Protein AF-A0A538RKE6-F1 (afdb_monomer)

pLDDT: mean 85.79, std 15.58, range [35.28, 97.62]

Sequence (148 aa):
MEGQVQAGVERIDATVIQGYLARVSEAEELFLKVIDERVPEIFKKMSALKIDGGETSSRMTALQGSLQDVARLRIEAQQVNAGFAMMFFTGLHSLLTVVAQRRVLLAATRVESVKARLHVMGGAIRQWVEHGRAQRAAIDQLFPAGRS

Mean predicted aligned error: 7.79 Å

Solvent-accessible surface area (backbone atoms only — not comparable to full-atom values): 8372 Å² total; per-residue (Å²): 145,80,86,75,79,82,80,75,71,79,77,78,54,63,67,60,52,52,57,48,52,51,52,53,51,50,47,42,53,52,44,48,51,51,46,69,58,46,51,60,53,39,49,55,30,51,59,55,49,37,86,74,89,66,58,71,67,62,31,50,54,28,49,52,53,36,43,53,54,34,52,47,53,24,52,49,24,53,76,60,64,37,61,71,56,25,53,50,30,48,54,51,38,52,52,52,49,51,32,62,75,68,68,53,83,52,55,55,69,56,49,50,54,49,47,52,51,52,54,53,49,54,53,51,51,54,53,49,47,53,50,50,49,55,51,48,56,56,55,58,67,73,47,78,77,79,89,124

Structure (mmCIF, N/CA/C/O backbone):
data_AF-A0A538RKE6-F1
#
_entry.id   AF-A0A538RKE6-F1
#
loop_
_atom_site.group_PDB
_atom_site.id
_atom_site.type_symbol
_atom_site.label_atom_id
_atom_site.label_alt_id
_atom_site.label_comp_id
_atom_site.label_asym_id
_atom_site.label_entity_id
_atom_site.label_seq_id
_atom_site.pdbx_PDB_ins_code
_atom_site.Cartn_x
_atom_site.Cartn_y
_atom_site.Cartn_z
_atom_site.occupancy
_atom_site.B_iso_or_equiv
_atom_site.auth_seq_id
_atom_site.auth_comp_id
_atom_site.auth_asym_id
_atom_site.auth_atom_id
_atom_site.pdbx_PDB_model_num
ATOM 1 N N . MET A 1 1 ? -12.825 -13.766 51.532 1.00 41.72 1 MET A N 1
ATOM 2 C CA . MET A 1 1 ? -11.890 -13.484 50.417 1.00 41.72 1 MET A CA 1
ATOM 3 C C . MET A 1 1 ? -12.703 -12.958 49.228 1.00 41.72 1 MET A C 1
ATOM 5 O O . MET A 1 1 ? -12.790 -13.616 48.209 1.00 41.72 1 MET A O 1
ATOM 9 N N . GLU A 1 2 ? -13.356 -11.798 49.363 1.00 44.09 2 GLU A N 1
ATOM 10 C CA . GLU A 1 2 ? -14.249 -11.256 48.307 1.00 44.09 2 GLU A CA 1
ATOM 11 C C . GLU A 1 2 ? -14.042 -9.750 48.044 1.00 44.09 2 GLU A C 1
ATOM 13 O O . GLU A 1 2 ? -14.663 -9.181 47.159 1.00 44.09 2 GLU A O 1
ATOM 18 N N . GLY A 1 3 ? -13.115 -9.094 48.751 1.00 45.56 3 GLY A N 1
ATOM 19 C CA . GLY A 1 3 ? -12.907 -7.640 48.669 1.00 45.56 3 GLY A CA 1
ATOM 20 C C . GLY A 1 3 ? -11.809 -7.163 47.711 1.00 45.56 3 GLY A C 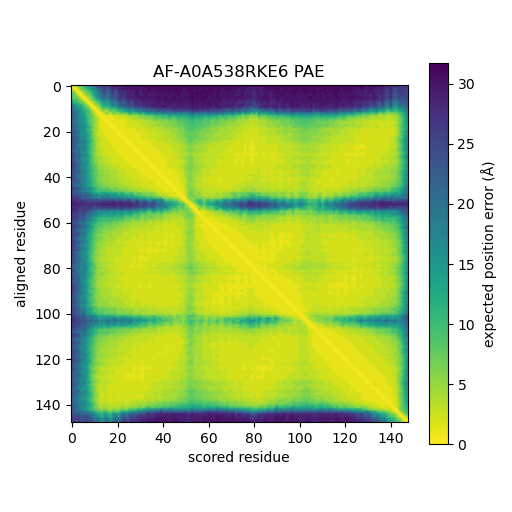1
ATOM 21 O O . GLY A 1 3 ? -11.446 -5.995 47.770 1.00 45.56 3 GLY A O 1
ATOM 22 N N . GLN A 1 4 ? -11.231 -8.033 46.872 1.00 38.66 4 GLN A N 1
ATOM 23 C CA . GLN A 1 4 ? -10.058 -7.685 46.044 1.00 38.66 4 GLN A CA 1
ATOM 24 C C . GLN A 1 4 ? -10.240 -7.843 44.529 1.00 38.66 4 GLN A C 1
ATOM 26 O O . GLN A 1 4 ? -9.329 -7.509 43.780 1.00 38.66 4 GLN A O 1
ATOM 31 N N . VAL A 1 5 ? -11.414 -8.257 44.044 1.00 47.44 5 VAL A N 1
ATOM 32 C CA . VAL A 1 5 ? -11.693 -8.273 42.589 1.00 47.44 5 VAL A CA 1
ATOM 33 C C . VAL A 1 5 ? -12.230 -6.915 42.098 1.00 47.44 5 VAL A C 1
ATOM 35 O O . VAL A 1 5 ? -12.284 -6.648 40.904 1.00 47.44 5 VAL A O 1
ATOM 38 N N . GLN A 1 6 ? -12.578 -6.007 43.014 1.00 43.47 6 GLN A N 1
ATOM 39 C CA . GLN A 1 6 ? -13.337 -4.792 42.698 1.00 43.47 6 GLN A CA 1
ATOM 40 C C . GLN A 1 6 ? -12.485 -3.529 42.476 1.00 43.47 6 GLN A C 1
ATOM 42 O O . GLN A 1 6 ? -13.036 -2.476 42.178 1.00 43.47 6 GLN A O 1
ATOM 47 N N . ALA A 1 7 ? -11.155 -3.627 42.590 1.00 42.50 7 ALA A N 1
ATOM 48 C CA . ALA A 1 7 ? -10.241 -2.477 42.552 1.00 42.50 7 ALA A CA 1
ATOM 49 C C . ALA A 1 7 ? -9.361 -2.381 41.287 1.00 42.50 7 ALA A C 1
ATOM 51 O O . ALA A 1 7 ? -8.455 -1.557 41.249 1.00 42.50 7 ALA A O 1
ATOM 52 N N . GLY A 1 8 ? -9.585 -3.217 40.265 1.00 41.19 8 GLY A N 1
ATOM 53 C CA . GLY A 1 8 ? -8.663 -3.329 39.121 1.00 41.19 8 GLY A CA 1
ATOM 54 C C . GLY A 1 8 ? -9.259 -3.119 37.731 1.00 41.19 8 GLY A C 1
ATOM 55 O O . GLY A 1 8 ? -8.519 -3.170 36.755 1.00 41.19 8 GLY A O 1
ATOM 56 N N . VAL A 1 9 ? -10.568 -2.899 37.610 1.00 50.28 9 VAL A N 1
ATOM 57 C CA . VAL A 1 9 ? -11.203 -2.637 36.313 1.00 50.28 9 VAL A CA 1
ATOM 58 C C . VAL A 1 9 ? -11.696 -1.202 36.332 1.00 50.28 9 VAL A C 1
ATOM 60 O O . VAL A 1 9 ? -12.848 -0.935 36.675 1.00 50.28 9 VAL A O 1
ATOM 63 N N . GLU A 1 10 ? -10.811 -0.261 35.990 1.00 54.41 10 GLU A N 1
ATOM 64 C CA . GLU A 1 10 ? -11.273 1.003 35.420 1.00 54.41 10 GLU A CA 1
ATOM 65 C C . GLU A 1 10 ? -12.258 0.625 34.312 1.00 54.41 10 GLU A C 1
ATOM 67 O O . GLU A 1 10 ? -11.895 -0.055 33.350 1.00 54.41 10 GLU A O 1
ATOM 72 N N . ARG A 1 11 ? -13.541 0.952 34.505 1.00 60.09 11 ARG A N 1
ATOM 73 C CA . ARG A 1 11 ? -14.563 0.783 33.473 1.00 60.09 11 ARG A CA 1
ATOM 74 C C . ARG A 1 11 ? -14.052 1.532 32.254 1.00 60.09 11 ARG A C 1
ATOM 76 O O . ARG A 1 11 ? -14.061 2.759 32.260 1.00 60.09 11 ARG A O 1
ATOM 83 N N . ILE A 1 12 ? -13.569 0.802 31.253 1.00 66.50 12 ILE A N 1
ATOM 84 C CA . ILE A 1 12 ? -13.124 1.412 30.009 1.00 66.50 12 ILE A CA 1
ATOM 85 C C . ILE A 1 12 ? -14.351 2.112 29.427 1.00 66.50 12 ILE A C 1
ATOM 87 O O . ILE A 1 12 ? -15.349 1.464 29.108 1.00 66.50 12 ILE A O 1
ATOM 91 N N . ASP A 1 13 ? -14.294 3.440 29.379 1.00 82.06 13 ASP A N 1
ATOM 92 C CA . ASP A 1 13 ? -15.365 4.266 28.842 1.00 82.06 13 ASP A CA 1
ATOM 93 C C . ASP A 1 13 ? -15.560 3.911 27.363 1.00 82.06 13 ASP A C 1
ATOM 95 O O . ASP A 1 13 ? -14.629 4.007 26.555 1.00 82.06 13 ASP A O 1
ATOM 99 N N . ALA A 1 14 ? -16.775 3.487 27.012 1.00 83.44 14 ALA A N 1
ATOM 100 C CA . ALA A 1 14 ? -17.146 3.142 25.644 1.00 83.44 14 ALA A CA 1
ATOM 101 C C . ALA A 1 14 ? -16.850 4.295 24.671 1.00 83.44 14 ALA A C 1
ATOM 103 O O . ALA A 1 14 ? -16.426 4.048 23.545 1.00 83.44 14 ALA A O 1
ATOM 104 N N . THR A 1 15 ? -16.960 5.544 25.131 1.00 85.50 15 THR A N 1
ATOM 105 C CA . THR A 1 15 ? -16.650 6.752 24.355 1.00 85.50 15 THR A CA 1
ATOM 106 C C . THR A 1 15 ? -15.177 6.805 23.946 1.00 85.50 15 THR A C 1
ATOM 108 O O . THR A 1 15 ? -14.847 7.193 22.824 1.00 85.50 15 THR A O 1
ATOM 111 N N . VAL A 1 16 ? -14.267 6.377 24.830 1.00 88.19 16 VAL A N 1
ATOM 112 C CA . VAL A 1 16 ? -12.822 6.338 24.549 1.00 88.19 16 VAL A CA 1
ATOM 113 C C . VAL A 1 16 ? -12.511 5.268 23.507 1.00 88.19 16 VAL A C 1
ATOM 115 O O . VAL A 1 16 ? -11.722 5.514 22.590 1.00 88.19 16 VAL A O 1
ATOM 118 N N . ILE A 1 17 ? -13.151 4.099 23.612 1.00 87.62 17 ILE A N 1
ATOM 119 C CA . ILE A 1 17 ? -12.981 3.016 22.637 1.00 87.62 17 ILE A CA 1
ATOM 120 C C . ILE A 1 17 ? -13.526 3.448 21.275 1.00 87.62 17 ILE A C 1
ATOM 122 O O . ILE A 1 17 ? -12.794 3.385 20.291 1.00 87.62 17 ILE A O 1
ATOM 126 N N . GLN A 1 18 ? -14.756 3.958 21.216 1.00 88.56 18 GLN A N 1
ATOM 127 C CA . GLN A 1 18 ? -15.376 4.454 19.983 1.00 88.56 18 GLN A CA 1
ATOM 128 C C . GLN A 1 18 ? -14.526 5.551 19.326 1.00 88.56 18 GLN A C 1
ATOM 130 O O . GLN A 1 18 ? -14.243 5.495 18.130 1.00 88.56 18 GLN A O 1
ATOM 135 N N . GLY A 1 19 ? -14.017 6.505 20.113 1.00 90.81 19 GLY A N 1
ATOM 136 C CA . GLY A 1 19 ? -13.115 7.548 19.618 1.00 90.81 19 GLY A CA 1
ATOM 137 C C . GLY A 1 19 ? -11.770 7.013 19.109 1.00 90.81 19 GLY A C 1
ATOM 138 O O . GLY A 1 19 ? -11.169 7.582 18.197 1.00 90.81 19 GLY A O 1
ATOM 139 N N . TYR A 1 20 ? -11.262 5.913 19.664 1.00 91.31 20 TYR A N 1
ATOM 140 C CA . TYR A 1 20 ? -10.091 5.228 19.116 1.00 91.31 20 TYR A CA 1
ATOM 141 C C . TYR A 1 20 ? -10.413 4.505 17.801 1.00 91.31 20 TYR A C 1
ATOM 143 O O . TYR A 1 20 ? -9.697 4.701 16.819 1.00 91.31 20 TYR A O 1
ATOM 151 N N . LEU A 1 21 ? -11.501 3.732 17.754 1.00 91.75 21 LEU A N 1
ATOM 152 C CA . LEU A 1 21 ? -11.920 2.984 16.564 1.00 91.75 21 LEU A CA 1
ATOM 153 C C . LEU A 1 21 ? -12.198 3.919 15.377 1.00 91.75 21 LEU A C 1
ATOM 155 O O . LEU A 1 21 ? -11.765 3.625 14.261 1.00 91.75 21 LEU A O 1
ATOM 159 N N . ALA A 1 22 ? -12.825 5.073 15.625 1.00 92.44 22 ALA A N 1
ATOM 160 C CA . ALA A 1 22 ? -13.062 6.100 14.613 1.00 92.44 22 ALA A CA 1
ATOM 161 C C . ALA A 1 22 ? -11.752 6.636 14.011 1.00 92.44 22 ALA A C 1
ATOM 163 O O . ALA A 1 22 ? -11.605 6.659 12.790 1.00 92.44 22 ALA A O 1
ATOM 164 N N . ARG A 1 23 ? -10.766 6.988 14.851 1.00 94.00 23 ARG A N 1
ATOM 165 C CA . ARG A 1 23 ? -9.453 7.485 14.393 1.00 94.00 23 ARG A CA 1
ATOM 1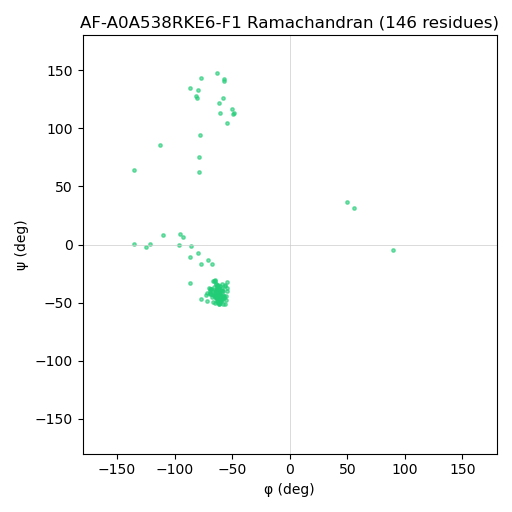66 C C . ARG A 1 23 ? -8.678 6.447 13.588 1.00 94.00 23 ARG A C 1
ATOM 168 O O . ARG A 1 23 ? -8.039 6.792 12.600 1.00 94.00 23 ARG A O 1
ATOM 175 N N . VAL A 1 24 ? -8.731 5.178 13.998 1.00 93.31 24 VAL A N 1
ATOM 176 C CA . VAL A 1 24 ? -8.117 4.083 13.232 1.00 93.31 24 VAL A CA 1
ATOM 177 C C . VAL A 1 24 ? -8.790 3.954 11.868 1.00 93.31 24 VAL A C 1
ATOM 179 O O . VAL A 1 24 ? -8.099 3.885 10.855 1.00 93.31 24 VAL A O 1
ATOM 182 N N . SER A 1 25 ? -10.126 3.983 11.822 1.00 93.25 25 SER A N 1
ATOM 183 C CA . SER A 1 25 ? -10.862 3.901 10.558 1.00 93.25 25 SER A CA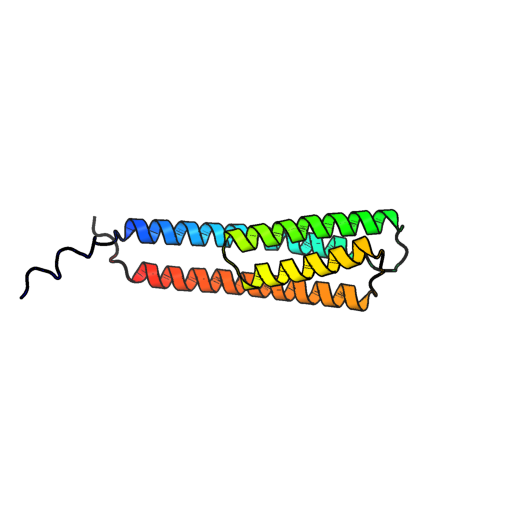 1
ATOM 184 C C . SER A 1 25 ? -10.542 5.067 9.624 1.00 93.25 25 SER A C 1
ATOM 186 O O . SER A 1 25 ? -10.319 4.852 8.437 1.00 93.25 25 SER A O 1
ATOM 188 N N . GLU A 1 26 ? -10.466 6.287 10.155 1.00 95.44 26 GLU A N 1
ATOM 189 C CA . GLU A 1 26 ? -10.088 7.472 9.384 1.00 95.44 26 GLU A CA 1
ATOM 190 C C . GLU A 1 26 ? -8.673 7.341 8.805 1.00 95.44 26 GLU A 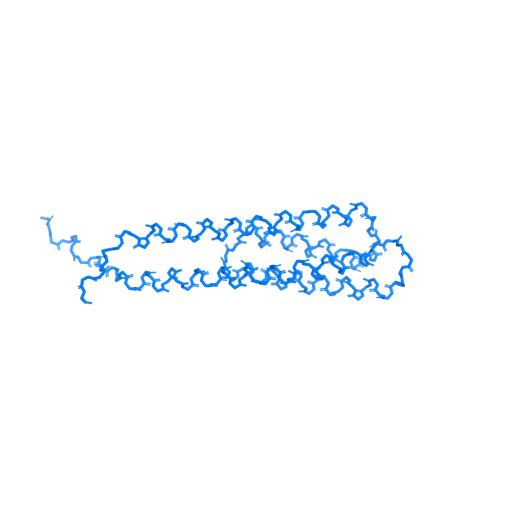C 1
ATOM 192 O O . GLU A 1 26 ? -8.464 7.592 7.618 1.00 95.44 26 GLU A O 1
ATOM 197 N N . ALA A 1 27 ? -7.703 6.899 9.611 1.00 95.50 27 ALA A N 1
ATOM 198 C CA . ALA A 1 27 ? -6.328 6.713 9.157 1.00 95.50 27 ALA A CA 1
ATOM 199 C C . ALA A 1 27 ? -6.231 5.672 8.026 1.00 95.50 27 ALA A C 1
ATOM 201 O O . ALA A 1 27 ? -5.551 5.902 7.025 1.00 95.50 27 ALA A O 1
ATOM 202 N N . GLU A 1 28 ? -6.947 4.551 8.145 1.00 95.88 28 GLU A N 1
ATOM 203 C CA . GLU A 1 28 ? -7.012 3.517 7.106 1.00 95.88 28 GLU A CA 1
ATOM 204 C C . GLU A 1 28 ? -7.661 4.021 5.807 1.00 95.88 28 GLU A C 1
ATOM 206 O O . GLU A 1 28 ? -7.180 3.720 4.712 1.00 95.88 28 GLU A O 1
ATOM 211 N N . GLU A 1 29 ? -8.718 4.830 5.904 1.00 95.31 29 GLU A N 1
ATOM 212 C CA . GLU A 1 29 ? -9.376 5.443 4.744 1.00 95.31 29 GLU A CA 1
ATOM 213 C C . GLU A 1 29 ? -8.500 6.494 4.058 1.00 95.31 29 GLU A C 1
ATOM 215 O O . GLU A 1 29 ? -8.473 6.579 2.827 1.00 95.31 29 GLU A O 1
ATOM 220 N N . LEU A 1 30 ? -7.753 7.287 4.829 1.00 96.19 30 LEU A N 1
ATOM 221 C CA . LEU A 1 30 ? -6.763 8.215 4.284 1.00 96.19 30 LEU A CA 1
ATOM 222 C C . LEU A 1 30 ? -5.647 7.461 3.560 1.00 96.19 30 LEU A C 1
ATOM 224 O O . LEU A 1 30 ? -5.308 7.818 2.431 1.00 96.19 30 LEU A O 1
ATOM 228 N N . PHE A 1 31 ? -5.134 6.378 4.148 1.00 96.38 31 PHE A N 1
ATOM 229 C CA . PHE A 1 31 ? -4.163 5.519 3.476 1.00 96.38 31 PHE A CA 1
ATOM 230 C C . PHE A 1 31 ? -4.715 4.955 2.161 1.00 96.38 31 PHE A C 1
ATOM 232 O O . PHE A 1 31 ? -4.005 4.936 1.152 1.00 96.38 31 PHE A O 1
ATOM 239 N N . LEU A 1 32 ? -5.992 4.563 2.133 1.00 96.06 32 LEU A N 1
ATOM 240 C CA . LEU A 1 32 ? -6.634 4.072 0.918 1.00 96.06 32 LEU A CA 1
ATOM 241 C C . LEU A 1 32 ? -6.662 5.117 -0.200 1.00 96.06 32 LEU A C 1
ATOM 243 O O . LEU A 1 32 ? -6.319 4.804 -1.340 1.00 96.06 32 LEU A O 1
ATOM 247 N N . LYS A 1 33 ? -6.983 6.372 0.133 1.00 96.12 33 LYS A N 1
ATOM 248 C CA . LYS A 1 33 ? -6.928 7.490 -0.822 1.00 96.12 33 LYS A CA 1
ATOM 249 C C . LYS A 1 33 ? -5.519 7.669 -1.383 1.00 96.12 33 LYS A C 1
ATOM 251 O O . LYS A 1 33 ? -5.354 7.794 -2.594 1.00 96.12 33 LYS A O 1
ATOM 256 N N . VAL A 1 34 ? -4.491 7.594 -0.533 1.00 96.06 34 VAL A N 1
ATOM 257 C CA . VAL A 1 34 ? -3.097 7.673 -0.995 1.00 96.06 34 VAL A CA 1
ATOM 258 C C . VAL A 1 34 ? -2.763 6.522 -1.949 1.00 96.06 34 VAL A C 1
ATOM 260 O O . VAL A 1 34 ? -2.072 6.739 -2.945 1.00 96.06 34 VAL A O 1
ATOM 263 N N . ILE A 1 35 ? -3.254 5.308 -1.692 1.00 95.50 35 ILE A N 1
ATOM 264 C CA . ILE A 1 35 ? -3.072 4.161 -2.592 1.00 95.50 35 ILE A CA 1
ATOM 265 C C . ILE A 1 35 ? -3.732 4.410 -3.948 1.00 95.50 35 ILE A C 1
ATOM 267 O O . ILE A 1 35 ? -3.078 4.223 -4.979 1.00 95.50 35 ILE A O 1
ATOM 271 N N . ASP A 1 36 ? -4.983 4.864 -3.954 1.00 94.06 36 ASP A N 1
ATOM 272 C CA . ASP A 1 36 ? -5.738 5.123 -5.181 1.00 94.06 36 ASP A CA 1
ATOM 273 C C . ASP A 1 36 ? -5.124 6.260 -6.014 1.00 94.06 36 ASP A C 1
ATOM 275 O O . ASP A 1 36 ? -5.140 6.200 -7.243 1.00 94.06 36 ASP A O 1
ATOM 279 N N . GLU A 1 37 ? -4.492 7.246 -5.373 1.00 94.38 37 GLU A N 1
ATOM 280 C CA . GLU A 1 37 ? -3.752 8.315 -6.050 1.00 94.38 37 GLU A CA 1
ATOM 281 C C . GLU A 1 37 ? -2.377 7.862 -6.566 1.00 94.38 37 GLU A C 1
ATOM 283 O O . GLU A 1 37 ? -1.989 8.158 -7.698 1.00 94.38 37 GLU A O 1
ATOM 288 N N . ARG A 1 38 ? -1.592 7.167 -5.735 1.00 93.44 38 ARG A N 1
ATOM 289 C CA . ARG A 1 38 ? -0.165 6.923 -6.007 1.00 93.44 38 ARG A CA 1
ATOM 290 C C . ARG A 1 38 ? 0.084 5.697 -6.860 1.00 93.44 38 ARG A C 1
ATOM 292 O O . ARG A 1 38 ? 1.029 5.703 -7.649 1.00 93.44 38 ARG A O 1
ATOM 299 N N . VAL A 1 39 ? -0.731 4.649 -6.741 1.00 93.31 39 VAL A N 1
ATOM 300 C CA . VAL A 1 39 ? -0.544 3.429 -7.539 1.00 93.31 39 VAL A CA 1
ATOM 301 C C . VAL A 1 39 ? -0.614 3.724 -9.045 1.00 93.31 39 VAL A C 1
ATOM 303 O O . VAL A 1 39 ? 0.324 3.334 -9.747 1.00 93.31 39 VAL A O 1
ATOM 306 N N . PRO A 1 40 ? -1.616 4.456 -9.573 1.00 92.69 40 PRO A N 1
ATOM 307 C CA . PRO A 1 40 ? -1.651 4.828 -10.991 1.00 92.69 40 PRO A CA 1
ATOM 308 C C . PRO A 1 40 ? -0.433 5.650 -11.434 1.00 92.69 40 PRO A C 1
ATOM 310 O O . PRO A 1 40 ? 0.093 5.451 -12.531 1.00 92.69 40 PRO A O 1
ATOM 313 N N . GLU A 1 41 ? 0.060 6.540 -10.575 1.00 92.94 41 GLU A N 1
ATOM 314 C CA . GLU A 1 41 ? 1.236 7.362 -10.865 1.00 92.94 41 GLU A CA 1
ATOM 315 C C . GLU A 1 41 ? 2.528 6.541 -10.921 1.00 92.94 41 GLU A C 1
ATOM 317 O O . GLU A 1 41 ? 3.349 6.741 -11.822 1.00 92.94 41 GLU A O 1
ATOM 322 N N . ILE A 1 42 ? 2.694 5.566 -10.025 1.00 92.94 42 ILE A N 1
ATOM 323 C CA . ILE A 1 42 ? 3.801 4.604 -10.087 1.00 92.94 42 ILE A CA 1
ATOM 324 C C . ILE A 1 42 ? 3.696 3.779 -11.374 1.00 92.94 42 ILE A C 1
ATOM 326 O O . ILE A 1 42 ? 4.692 3.581 -12.065 1.00 92.94 42 ILE A O 1
ATOM 330 N N . PHE A 1 43 ? 2.493 3.352 -11.760 1.00 91.31 43 PHE A N 1
ATOM 331 C CA . PHE A 1 43 ? 2.251 2.623 -13.009 1.00 91.31 43 PHE A CA 1
ATOM 332 C C . PHE A 1 43 ? 2.717 3.386 -14.253 1.00 91.31 43 PHE A C 1
ATOM 334 O O . PHE A 1 43 ? 3.364 2.800 -15.134 1.00 91.31 43 PHE A O 1
ATOM 341 N N . LYS A 1 44 ? 2.402 4.684 -14.329 1.00 90.38 44 LYS A N 1
ATOM 342 C CA . LYS A 1 44 ? 2.840 5.565 -15.420 1.00 90.38 44 LYS A CA 1
ATOM 343 C C . LYS A 1 44 ? 4.365 5.653 -15.462 1.00 90.38 44 LYS A C 1
ATOM 345 O O . LYS A 1 44 ? 4.962 5.366 -16.499 1.00 90.38 44 LYS A O 1
ATOM 350 N N . LYS A 1 45 ? 5.002 5.944 -14.321 1.00 90.50 45 LYS A N 1
ATOM 351 C CA . LYS A 1 45 ? 6.468 6.052 -14.217 1.00 90.50 45 LYS A CA 1
ATOM 352 C C . LYS A 1 45 ? 7.173 4.738 -14.553 1.00 90.50 45 LYS A C 1
ATOM 354 O O . LYS A 1 45 ? 8.132 4.735 -15.316 1.00 90.50 45 LYS A O 1
ATOM 359 N N . MET A 1 46 ? 6.659 3.607 -14.072 1.00 87.06 46 MET A N 1
ATOM 360 C CA . MET A 1 46 ? 7.200 2.285 -14.387 1.00 87.06 46 MET A CA 1
ATOM 361 C C . MET A 1 46 ? 7.075 1.937 -15.870 1.00 87.06 46 MET A C 1
ATOM 363 O O . MET A 1 46 ? 7.960 1.288 -16.421 1.00 87.06 46 MET A O 1
ATOM 367 N N . SER A 1 47 ? 6.013 2.383 -16.542 1.00 85.38 47 SER A N 1
ATOM 368 C CA . SER A 1 47 ? 5.854 2.157 -17.983 1.00 85.38 47 SER A CA 1
ATOM 369 C C . SER A 1 47 ? 6.915 2.903 -18.800 1.00 85.38 47 SER A C 1
ATOM 371 O O . SER A 1 47 ? 7.375 2.369 -19.806 1.00 85.38 47 SER A O 1
ATOM 373 N N . ALA A 1 48 ? 7.384 4.059 -18.319 1.00 81.81 48 ALA A N 1
ATOM 374 C CA . ALA A 1 48 ? 8.502 4.794 -18.913 1.00 81.81 48 ALA A CA 1
ATOM 375 C C . ALA A 1 48 ? 9.870 4.109 -18.714 1.00 81.81 48 ALA A C 1
ATOM 377 O O . ALA A 1 48 ? 10.831 4.466 -19.387 1.00 81.81 48 ALA A O 1
ATOM 378 N N . LEU A 1 49 ? 9.980 3.101 -17.835 1.00 78.31 49 LEU A N 1
ATOM 379 C CA . LEU A 1 49 ? 11.221 2.338 -17.624 1.00 78.31 49 LEU A CA 1
ATOM 380 C C . LEU A 1 49 ? 11.464 1.257 -18.687 1.00 78.31 49 LEU A C 1
ATOM 382 O O . LEU A 1 49 ? 12.525 0.629 -18.685 1.00 78.31 49 LEU A O 1
ATOM 386 N N . LYS A 1 50 ? 10.497 1.006 -19.577 1.00 73.69 50 LYS A N 1
ATOM 387 C CA . LYS A 1 50 ? 10.634 0.004 -20.638 1.00 73.69 50 LYS A CA 1
ATOM 388 C C . LYS A 1 50 ? 11.758 0.379 -21.608 1.00 73.69 50 LYS A C 1
ATOM 390 O O . LYS A 1 50 ? 12.025 1.547 -21.882 1.00 73.69 50 LYS A O 1
ATOM 395 N N . ILE A 1 51 ? 12.417 -0.645 -22.145 1.00 65.00 51 ILE A N 1
ATOM 396 C CA . ILE A 1 51 ? 13.454 -0.522 -23.177 1.00 65.00 51 ILE A CA 1
ATOM 397 C C . ILE A 1 51 ? 12.773 -0.317 -24.539 1.00 65.00 51 ILE A C 1
ATOM 399 O O . ILE A 1 51 ? 12.872 -1.174 -25.405 1.00 65.00 51 ILE A O 1
ATOM 403 N N . ASP A 1 52 ? 12.024 0.771 -24.709 1.00 61.06 52 ASP A N 1
ATOM 404 C CA . ASP A 1 52 ? 11.369 1.079 -25.988 1.00 61.06 52 ASP A CA 1
ATOM 405 C C . ASP A 1 52 ? 11.542 2.559 -26.363 1.00 61.06 52 ASP A C 1
ATOM 407 O O . ASP A 1 52 ? 10.610 3.355 -26.365 1.00 61.06 52 ASP A O 1
ATOM 411 N N . GLY A 1 53 ? 12.800 2.954 -26.593 1.00 54.47 53 GLY A N 1
ATOM 412 C CA . GLY A 1 53 ? 13.136 4.212 -27.276 1.00 54.47 53 GLY A CA 1
ATOM 413 C C . GLY A 1 53 ? 13.311 5.479 -26.425 1.00 54.47 53 GLY A C 1
ATOM 414 O O . GLY A 1 53 ? 13.717 6.499 -26.969 1.00 54.47 53 GLY A O 1
ATOM 415 N N . GLY A 1 54 ? 13.067 5.451 -25.110 1.00 62.88 54 GLY A N 1
ATOM 416 C CA . GLY A 1 54 ? 13.248 6.629 -24.242 1.00 62.88 54 GLY A CA 1
ATOM 417 C C . GLY A 1 54 ? 14.712 6.947 -23.885 1.00 62.88 54 GLY A C 1
ATOM 418 O O . GLY A 1 54 ? 15.510 6.042 -23.615 1.00 62.88 54 GLY A O 1
ATOM 419 N N . GLU A 1 55 ? 15.059 8.238 -23.803 1.00 73.00 55 GLU A N 1
ATOM 420 C CA . GLU A 1 55 ? 16.383 8.698 -23.362 1.00 73.00 55 GLU A CA 1
ATOM 421 C C . GLU A 1 55 ? 16.737 8.173 -21.957 1.00 73.00 55 GLU A C 1
ATOM 423 O O . GLU A 1 55 ? 15.913 8.138 -21.039 1.00 73.00 55 GLU A O 1
ATOM 428 N N . THR A 1 56 ? 18.000 7.790 -21.752 1.00 76.62 56 THR A N 1
ATOM 429 C CA . THR A 1 56 ? 18.496 7.266 -20.464 1.00 76.62 56 THR A CA 1
ATOM 430 C C . THR A 1 56 ? 18.264 8.229 -19.296 1.00 76.62 56 THR A C 1
ATOM 432 O O . THR A 1 56 ? 17.943 7.770 -18.203 1.00 76.62 56 THR A O 1
ATOM 435 N N . SER A 1 57 ? 18.355 9.543 -19.528 1.00 78.38 57 SER A N 1
ATOM 436 C CA . SER A 1 57 ? 18.080 10.567 -18.509 1.00 78.38 57 SER A CA 1
ATOM 437 C C . SER A 1 57 ? 16.621 10.522 -18.031 1.00 78.38 57 SER A C 1
ATOM 439 O O . SER A 1 57 ? 16.360 10.379 -16.838 1.00 78.38 57 SER A O 1
ATOM 441 N N . SER A 1 58 ? 15.668 10.499 -18.971 1.00 81.62 58 SER A N 1
ATOM 442 C CA . SER A 1 58 ? 14.229 10.431 -18.679 1.00 81.62 58 SER A CA 1
ATOM 443 C C . SER A 1 58 ? 13.853 9.180 -17.871 1.00 81.62 58 SER A C 1
ATOM 445 O O . SER A 1 58 ? 13.106 9.252 -16.892 1.00 81.62 58 SER A O 1
ATOM 447 N N . ARG A 1 59 ? 14.457 8.030 -18.201 1.00 82.31 59 ARG A N 1
ATOM 448 C CA . ARG A 1 59 ? 14.261 6.776 -17.452 1.00 82.31 59 ARG A CA 1
ATOM 449 C C . ARG A 1 59 ? 14.762 6.863 -16.013 1.00 82.31 59 ARG A C 1
ATOM 451 O O . ARG A 1 59 ? 14.121 6.327 -15.112 1.00 82.31 59 ARG A O 1
ATOM 458 N N . MET A 1 60 ? 15.883 7.540 -15.778 1.00 83.50 60 MET A N 1
ATOM 459 C CA . MET A 1 60 ? 16.408 7.740 -14.425 1.00 83.50 60 MET A CA 1
ATOM 460 C C . MET A 1 60 ? 15.526 8.679 -13.601 1.00 83.50 60 MET A C 1
ATOM 462 O O . MET A 1 60 ? 15.261 8.377 -12.438 1.00 83.50 60 MET A O 1
ATOM 466 N N . THR A 1 61 ? 14.980 9.737 -14.204 1.00 88.44 61 THR A N 1
ATOM 467 C CA . THR A 1 61 ? 13.991 10.603 -13.543 1.00 88.44 61 THR A CA 1
ATOM 468 C C . THR A 1 61 ? 12.721 9.829 -13.178 1.00 88.44 61 THR A C 1
ATOM 470 O O . THR A 1 61 ? 12.251 9.912 -12.043 1.00 88.44 61 THR A O 1
ATOM 473 N N . ALA A 1 62 ? 12.191 9.012 -14.095 1.00 88.19 62 ALA A N 1
ATOM 474 C CA . ALA A 1 62 ? 11.025 8.169 -13.825 1.00 88.19 62 ALA A CA 1
ATOM 475 C C . ALA A 1 62 ? 11.290 7.149 -12.700 1.00 88.19 62 ALA A C 1
ATOM 477 O O . ALA A 1 62 ? 10.421 6.898 -11.857 1.00 88.19 62 ALA A O 1
ATOM 478 N N . LEU A 1 63 ? 12.502 6.592 -12.649 1.00 89.62 63 LEU A N 1
ATOM 479 C CA . LEU A 1 63 ? 12.922 5.661 -11.605 1.00 89.62 63 LEU A CA 1
ATOM 480 C C . LEU A 1 63 ? 13.032 6.343 -10.236 1.00 89.62 63 LEU A C 1
ATOM 482 O O . LEU A 1 63 ? 12.518 5.812 -9.254 1.00 89.62 63 LEU A O 1
ATOM 486 N N . GLN A 1 64 ? 13.646 7.526 -10.171 1.00 91.44 64 GLN A N 1
ATOM 487 C CA . GLN A 1 64 ? 13.731 8.319 -8.941 1.00 91.44 64 GLN A CA 1
ATOM 488 C C . GLN A 1 64 ? 12.346 8.727 -8.431 1.00 91.44 64 GLN A C 1
ATOM 490 O O . GLN A 1 64 ? 12.063 8.563 -7.246 1.00 91.44 64 GLN A O 1
ATOM 495 N N . GLY A 1 65 ? 11.454 9.171 -9.321 1.00 92.69 65 GLY A N 1
ATOM 496 C CA . GLY A 1 65 ? 10.070 9.471 -8.952 1.00 92.69 65 GLY A CA 1
ATOM 497 C C . GLY A 1 65 ? 9.330 8.241 -8.417 1.00 92.69 65 GLY A C 1
ATOM 498 O O . GLY A 1 65 ? 8.632 8.328 -7.411 1.00 92.69 65 GLY A O 1
ATOM 499 N N . SER A 1 66 ? 9.542 7.069 -9.029 1.00 93.25 66 SER A N 1
ATOM 500 C CA . SER A 1 66 ? 8.962 5.807 -8.543 1.00 93.25 66 SER A CA 1
ATOM 501 C C . SER A 1 66 ? 9.493 5.427 -7.156 1.00 93.25 66 SER A C 1
ATOM 503 O O . SER A 1 66 ? 8.726 4.971 -6.314 1.00 93.25 66 SER A O 1
ATOM 505 N N . LEU A 1 67 ? 10.788 5.633 -6.892 1.00 94.50 67 LEU A N 1
ATOM 506 C CA . LEU A 1 67 ? 11.386 5.401 -5.573 1.00 94.50 67 LEU A CA 1
ATOM 507 C C . LEU A 1 67 ? 10.752 6.287 -4.497 1.00 94.50 67 LEU A C 1
ATOM 509 O O . LEU A 1 67 ? 10.403 5.784 -3.432 1.00 94.50 67 LEU A O 1
ATOM 513 N N . GLN A 1 68 ? 10.561 7.576 -4.786 1.00 95.56 68 GLN A N 1
ATOM 514 C CA . GLN A 1 68 ? 9.928 8.518 -3.860 1.00 95.56 68 GLN A CA 1
ATOM 515 C C . GLN A 1 68 ? 8.471 8.142 -3.566 1.00 95.56 68 GLN A C 1
ATOM 517 O O . GLN A 1 68 ? 8.075 8.100 -2.401 1.00 95.56 68 GLN A O 1
ATOM 522 N N . ASP A 1 69 ? 7.689 7.811 -4.597 1.00 95.50 69 ASP A N 1
ATOM 523 C CA . ASP A 1 69 ? 6.294 7.399 -4.415 1.00 95.50 69 ASP A CA 1
ATOM 524 C C . ASP A 1 69 ? 6.191 6.098 -3.598 1.00 95.50 69 ASP A C 1
ATOM 526 O O . ASP A 1 69 ? 5.380 6.008 -2.678 1.00 95.50 69 ASP A O 1
ATOM 530 N N . VAL A 1 70 ? 7.044 5.102 -3.867 1.00 96.44 70 VAL A N 1
ATOM 531 C CA . VAL A 1 70 ? 7.056 3.839 -3.1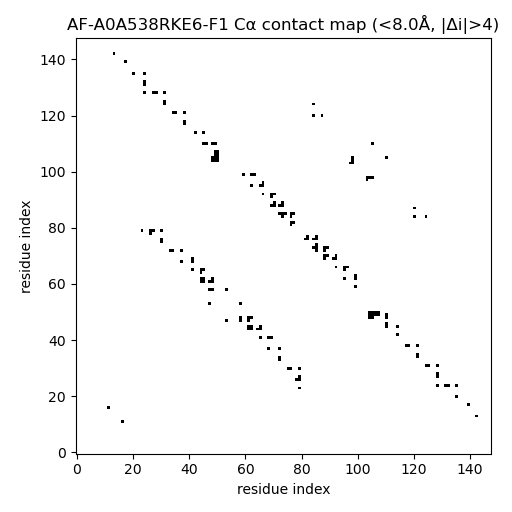07 1.00 96.44 70 VAL A CA 1
ATOM 532 C C . VAL A 1 70 ? 7.534 4.052 -1.667 1.00 96.44 70 VAL A C 1
ATOM 534 O O . VAL A 1 70 ? 6.986 3.450 -0.744 1.00 96.44 70 VAL A O 1
ATOM 537 N N . ALA A 1 71 ? 8.523 4.923 -1.445 1.00 95.62 71 ALA A N 1
ATOM 538 C CA . ALA A 1 71 ? 8.968 5.282 -0.100 1.00 95.62 71 ALA A CA 1
ATOM 539 C C . ALA A 1 71 ? 7.841 5.939 0.706 1.00 95.62 71 ALA A C 1
ATOM 541 O O . ALA A 1 71 ? 7.655 5.593 1.873 1.00 95.62 71 ALA A O 1
ATOM 542 N N . ARG A 1 72 ? 7.053 6.819 0.073 1.00 95.56 72 ARG A N 1
ATOM 543 C CA . ARG A 1 72 ? 5.856 7.396 0.685 1.00 95.56 72 ARG A CA 1
ATOM 544 C C . ARG A 1 72 ? 4.838 6.314 1.035 1.00 95.56 72 ARG A C 1
ATOM 546 O O . ARG A 1 72 ? 4.449 6.230 2.191 1.00 95.56 72 ARG A O 1
ATOM 553 N N . LEU A 1 73 ? 4.478 5.437 0.095 1.00 96.69 73 LEU A N 1
ATOM 554 C CA . LEU A 1 73 ? 3.525 4.349 0.358 1.00 96.69 73 LEU A CA 1
ATOM 555 C C . LEU A 1 73 ? 3.952 3.439 1.516 1.00 96.69 73 LEU A C 1
ATOM 557 O O . LEU A 1 73 ? 3.111 2.991 2.292 1.00 96.69 73 LEU A O 1
ATOM 561 N N . ARG A 1 74 ? 5.257 3.198 1.675 1.00 96.19 74 ARG A N 1
ATOM 562 C CA . ARG A 1 74 ? 5.801 2.452 2.817 1.00 96.19 74 ARG A CA 1
ATOM 563 C C . ARG A 1 74 ? 5.578 3.176 4.149 1.00 96.19 74 ARG A C 1
ATOM 565 O O . ARG A 1 74 ? 5.226 2.520 5.123 1.00 96.19 74 ARG A O 1
ATOM 572 N N . ILE A 1 75 ? 5.807 4.490 4.198 1.00 96.12 75 ILE A N 1
ATOM 573 C CA . ILE A 1 75 ? 5.602 5.306 5.408 1.00 96.12 75 ILE A CA 1
ATOM 574 C C . ILE A 1 75 ? 4.120 5.320 5.789 1.00 96.12 75 ILE A C 1
ATOM 576 O O . ILE A 1 75 ? 3.786 5.086 6.944 1.00 96.12 75 ILE A O 1
ATOM 580 N N . GLU A 1 76 ? 3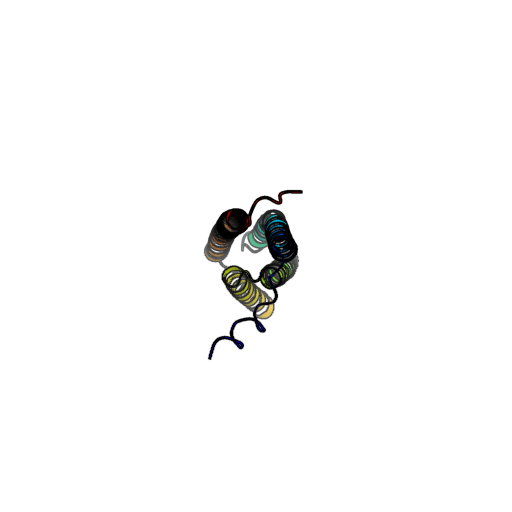.236 5.526 4.817 1.00 96.56 76 GLU A N 1
ATOM 581 C CA . GLU A 1 76 ? 1.786 5.564 5.040 1.00 96.56 76 GLU A CA 1
ATOM 582 C C . GLU A 1 76 ? 1.280 4.193 5.530 1.00 96.56 76 GLU A C 1
ATOM 584 O O . GLU A 1 76 ? 0.565 4.105 6.525 1.00 96.56 76 GLU A O 1
ATOM 589 N N . ALA A 1 77 ? 1.757 3.096 4.925 1.00 96.94 77 ALA A N 1
ATOM 590 C CA . ALA A 1 77 ? 1.457 1.738 5.386 1.00 96.94 77 ALA A CA 1
ATOM 591 C C . ALA A 1 77 ? 1.942 1.477 6.824 1.00 96.94 77 ALA A C 1
ATOM 593 O O . ALA A 1 77 ? 1.283 0.766 7.581 1.00 96.94 77 ALA A O 1
ATOM 594 N N . GLN A 1 78 ? 3.088 2.046 7.211 1.00 96.19 78 GLN A N 1
ATOM 595 C CA . GLN A 1 78 ? 3.607 1.955 8.575 1.00 96.19 78 GLN A CA 1
ATOM 596 C C . GLN A 1 78 ? 2.722 2.724 9.568 1.00 96.19 78 GLN A C 1
ATOM 598 O O . GLN A 1 78 ? 2.480 2.223 10.664 1.00 96.19 78 GLN A O 1
ATOM 603 N N . GLN A 1 79 ? 2.221 3.905 9.196 1.00 95.00 79 GLN A N 1
ATOM 604 C CA . GLN A 1 79 ? 1.366 4.730 10.060 1.00 95.00 79 GLN A CA 1
ATOM 605 C C . GLN A 1 79 ? 0.045 4.039 10.416 1.00 95.00 79 GLN A C 1
ATOM 607 O O . GLN A 1 79 ? -0.412 4.155 11.549 1.00 95.00 79 GLN A O 1
ATOM 612 N N . VAL A 1 80 ? -0.528 3.277 9.482 1.00 95.62 80 VAL A N 1
ATOM 613 C CA . VAL A 1 80 ? -1.762 2.502 9.710 1.00 95.62 80 VAL A CA 1
ATOM 614 C C . VAL A 1 80 ? -1.506 1.060 10.159 1.00 95.62 80 VAL A C 1
ATOM 616 O O . VAL A 1 80 ? -2.431 0.258 10.240 1.00 95.62 80 VAL A O 1
ATOM 619 N N . ASN A 1 81 ? -0.248 0.702 10.429 1.00 94.56 81 ASN A N 1
ATOM 620 C CA . ASN A 1 81 ? 0.168 -0.644 10.829 1.00 94.56 81 ASN A CA 1
ATOM 621 C C . ASN A 1 81 ? -0.245 -1.762 9.838 1.00 94.56 81 ASN A C 1
ATOM 623 O O . ASN A 1 81 ? -0.470 -2.914 10.216 1.00 94.56 81 ASN A O 1
ATOM 627 N N . ALA A 1 82 ? -0.308 -1.447 8.540 1.00 96.69 82 ALA A N 1
ATOM 628 C CA . ALA A 1 82 ? -0.580 -2.411 7.476 1.00 96.69 82 ALA A CA 1
ATOM 629 C C . ALA A 1 82 ? 0.688 -3.218 7.148 1.00 96.69 82 ALA A C 1
ATOM 631 O O . ALA A 1 82 ? 1.352 -3.001 6.129 1.00 96.69 82 ALA A O 1
ATOM 632 N N . GLY A 1 83 ? 1.045 -4.166 8.021 1.00 96.25 83 GLY A N 1
ATOM 633 C CA . GLY A 1 83 ? 2.315 -4.901 7.947 1.00 96.25 83 GLY A CA 1
ATOM 634 C C . GLY A 1 83 ? 2.582 -5.581 6.596 1.00 96.25 83 GLY A C 1
ATOM 635 O O . GLY A 1 83 ? 3.697 -5.512 6.075 1.00 96.25 83 GLY A O 1
ATOM 636 N N . PHE A 1 84 ? 1.561 -6.179 5.974 1.00 96.50 84 PHE A N 1
ATOM 637 C CA . PHE A 1 84 ? 1.693 -6.815 4.656 1.00 96.50 84 PHE A CA 1
ATOM 638 C C . PHE A 1 84 ? 2.022 -5.800 3.546 1.00 96.50 84 PHE A C 1
ATOM 640 O O . PHE A 1 84 ? 2.887 -6.060 2.706 1.00 96.50 84 PHE A O 1
ATOM 647 N N . ALA A 1 85 ? 1.389 -4.624 3.573 1.00 97.00 85 ALA A N 1
ATOM 648 C CA . ALA A 1 85 ? 1.637 -3.548 2.621 1.00 97.00 85 ALA A CA 1
ATOM 649 C C . ALA A 1 85 ? 3.034 -2.947 2.832 1.00 97.00 85 ALA A C 1
ATOM 651 O O . ALA A 1 85 ? 3.785 -2.762 1.873 1.00 97.00 85 ALA A O 1
ATOM 652 N N . MET A 1 86 ? 3.435 -2.734 4.090 1.00 97.25 86 MET A N 1
ATOM 653 C CA . MET A 1 86 ? 4.777 -2.264 4.442 1.00 97.25 86 MET A CA 1
ATOM 654 C C . MET A 1 86 ? 5.868 -3.204 3.906 1.00 97.25 86 MET A C 1
ATOM 656 O O . MET A 1 86 ? 6.837 -2.739 3.298 1.00 97.25 86 MET A O 1
ATOM 660 N N . MET A 1 87 ? 5.713 -4.522 4.085 1.00 97.44 87 MET A N 1
ATOM 661 C CA . MET A 1 87 ? 6.662 -5.514 3.562 1.00 97.44 87 MET A CA 1
ATOM 662 C C . MET A 1 87 ? 6.742 -5.474 2.034 1.00 97.44 87 MET A C 1
ATOM 664 O O . MET A 1 87 ? 7.839 -5.458 1.470 1.00 97.44 87 MET A O 1
ATOM 668 N N . PHE A 1 88 ? 5.595 -5.395 1.359 1.00 97.62 88 PHE A N 1
ATOM 669 C CA . PHE A 1 88 ? 5.550 -5.300 -0.096 1.00 97.62 88 PHE A CA 1
ATOM 670 C C . PHE A 1 88 ? 6.260 -4.045 -0.622 1.00 97.62 88 PHE A C 1
ATOM 672 O O . PHE A 1 88 ? 7.130 -4.150 -1.490 1.00 97.62 88 PHE A O 1
ATOM 679 N N . PHE A 1 89 ? 5.945 -2.863 -0.080 1.00 97.38 89 PHE A N 1
ATOM 680 C CA . PHE A 1 89 ? 6.570 -1.611 -0.519 1.00 97.38 89 PHE A CA 1
ATOM 681 C C . PHE A 1 89 ? 8.057 -1.548 -0.177 1.00 97.38 89 PHE A C 1
ATOM 683 O O . PHE A 1 89 ? 8.833 -0.990 -0.950 1.00 97.38 89 PHE A O 1
ATOM 690 N N . THR A 1 90 ? 8.483 -2.181 0.917 1.00 96.94 90 THR A N 1
ATOM 691 C CA . THR A 1 90 ? 9.910 -2.347 1.226 1.00 96.94 90 THR A CA 1
ATOM 692 C C . THR A 1 90 ? 10.611 -3.163 0.141 1.00 96.94 90 THR A C 1
ATOM 694 O O . THR A 1 90 ? 11.606 -2.706 -0.418 1.00 96.94 90 THR A O 1
ATOM 697 N N . GLY A 1 91 ? 10.059 -4.322 -0.230 1.00 96.94 91 GLY A N 1
ATOM 698 C CA . GLY A 1 91 ? 10.621 -5.157 -1.294 1.00 96.94 91 GLY A CA 1
ATOM 699 C C . GLY A 1 91 ? 10.659 -4.450 -2.654 1.00 96.94 91 GLY A C 1
ATOM 700 O O . GLY A 1 91 ? 11.668 -4.514 -3.362 1.00 96.94 91 GLY A O 1
ATOM 701 N N . LEU A 1 92 ? 9.597 -3.717 -3.002 1.00 96.00 92 LEU A N 1
ATOM 702 C CA . LEU A 1 92 ? 9.546 -2.924 -4.231 1.00 96.00 92 LEU A CA 1
ATOM 703 C C . LEU A 1 92 ? 10.591 -1.799 -4.227 1.00 96.00 92 LEU A C 1
ATOM 705 O O . LEU A 1 92 ? 11.306 -1.625 -5.213 1.00 96.00 92 LEU A O 1
ATOM 709 N N . HIS A 1 93 ? 10.730 -1.070 -3.119 1.00 95.75 93 HIS A N 1
ATOM 710 C CA . HIS A 1 93 ? 11.737 -0.019 -2.980 1.00 95.75 93 HIS A CA 1
ATOM 711 C C . HIS A 1 93 ? 13.159 -0.574 -3.134 1.00 95.75 93 HIS A C 1
ATOM 713 O O . HIS A 1 93 ? 13.983 0.003 -3.849 1.00 95.75 93 HIS A O 1
ATOM 719 N N . SER A 1 94 ? 13.452 -1.717 -2.505 1.00 95.06 94 SER A N 1
ATOM 720 C CA . SER A 1 94 ? 14.742 -2.403 -2.639 1.00 95.06 94 SER A CA 1
ATOM 721 C C . SER A 1 94 ? 15.027 -2.801 -4.087 1.00 95.06 94 SER A C 1
ATOM 723 O O . SER A 1 94 ? 16.122 -2.537 -4.583 1.00 95.06 94 SER A O 1
ATOM 725 N N . LEU A 1 95 ? 14.041 -3.363 -4.797 1.00 92.62 95 LEU A N 1
ATOM 726 C CA . LEU A 1 95 ? 14.178 -3.696 -6.216 1.00 92.62 95 LEU A CA 1
ATOM 727 C C . LEU A 1 95 ? 14.522 -2.456 -7.053 1.00 92.62 95 LEU A C 1
ATOM 729 O O . LEU A 1 95 ? 15.490 -2.476 -7.813 1.00 92.62 95 LEU A O 1
ATOM 733 N N .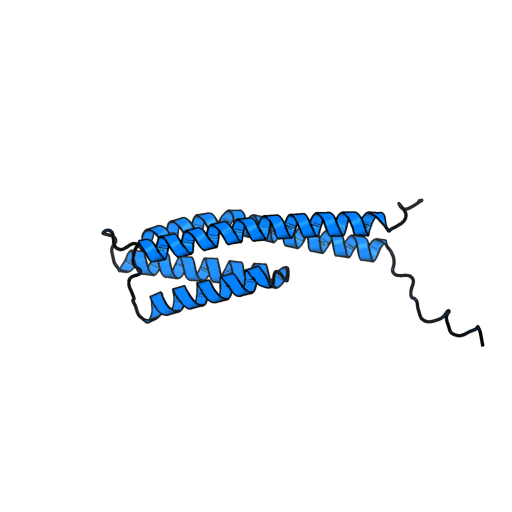 LEU A 1 96 ? 13.758 -1.372 -6.900 1.00 92.00 96 LEU A N 1
ATOM 734 C CA . LEU A 1 96 ? 13.974 -0.134 -7.655 1.00 92.00 96 LEU A CA 1
ATOM 735 C C . LEU A 1 96 ? 15.326 0.515 -7.326 1.00 92.00 96 LEU A C 1
ATOM 737 O O . LEU A 1 96 ? 15.981 1.064 -8.210 1.00 92.00 96 LEU A O 1
ATOM 741 N N . THR A 1 97 ? 15.787 0.395 -6.080 1.00 93.50 97 THR A N 1
ATOM 742 C CA . THR A 1 97 ? 17.093 0.907 -5.650 1.00 93.50 97 THR A CA 1
ATOM 743 C C . THR A 1 97 ? 18.229 0.142 -6.326 1.00 93.50 97 THR A C 1
ATOM 745 O O . THR A 1 97 ? 19.161 0.758 -6.840 1.00 93.50 97 THR A O 1
ATOM 748 N N . VAL A 1 98 ? 18.137 -1.190 -6.402 1.00 91.50 98 VAL A N 1
ATOM 749 C CA . VAL A 1 98 ? 19.128 -2.016 -7.112 1.00 91.50 98 VAL A CA 1
ATOM 750 C C . VAL A 1 98 ? 19.175 -1.660 -8.598 1.00 91.50 98 VAL A C 1
ATOM 752 O O . VAL A 1 98 ? 20.262 -1.532 -9.163 1.00 91.50 98 VAL A O 1
ATOM 755 N N . VAL A 1 99 ? 18.011 -1.457 -9.220 1.00 88.00 99 VAL A N 1
ATOM 756 C CA . VAL A 1 99 ? 17.899 -1.024 -10.623 1.00 88.00 99 VAL A CA 1
ATOM 757 C C . VAL A 1 99 ? 18.590 0.326 -10.832 1.00 88.00 99 VAL A C 1
ATOM 759 O O . VAL A 1 99 ? 19.364 0.469 -11.779 1.00 88.00 99 VAL A O 1
ATOM 762 N N . ALA A 1 100 ? 18.383 1.280 -9.918 1.00 88.31 100 ALA A N 1
ATOM 763 C CA . ALA A 1 100 ? 18.984 2.610 -9.986 1.00 88.31 100 ALA A CA 1
ATOM 764 C C . ALA A 1 100 ? 20.509 2.567 -9.817 1.00 88.31 100 ALA A C 1
ATOM 766 O O . ALA A 1 100 ? 21.246 3.125 -10.628 1.00 88.31 100 ALA A O 1
ATOM 767 N N . GLN A 1 101 ? 20.993 1.866 -8.789 1.00 89.25 101 GLN A N 1
ATOM 768 C CA . GLN A 1 101 ? 22.417 1.809 -8.452 1.00 89.25 101 GLN A CA 1
ATOM 769 C C . GLN A 1 101 ? 23.234 1.054 -9.500 1.00 89.25 101 GLN A C 1
ATOM 771 O O . GLN A 1 101 ? 24.314 1.496 -9.885 1.00 89.25 101 GLN A O 1
ATOM 776 N N . ARG A 1 102 ? 22.721 -0.083 -9.984 1.00 85.81 102 ARG A N 1
ATOM 777 C CA . ARG A 1 102 ? 23.425 -0.917 -10.967 1.00 85.81 102 ARG A CA 1
ATOM 778 C C . ARG A 1 102 ? 23.187 -0.476 -12.411 1.00 85.81 102 ARG A C 1
ATOM 780 O O . ARG A 1 102 ? 23.735 -1.099 -13.315 1.00 85.81 102 ARG A O 1
ATOM 787 N N . ARG A 1 103 ? 22.368 0.563 -12.633 1.00 78.19 103 ARG A N 1
ATOM 788 C CA . ARG A 1 103 ? 21.945 1.046 -13.961 1.00 78.19 103 ARG A CA 1
ATOM 789 C C . ARG A 1 103 ? 21.421 -0.089 -14.853 1.00 78.19 103 ARG A C 1
ATOM 791 O O . ARG A 1 103 ? 21.666 -0.119 -16.057 1.00 78.19 103 ARG A O 1
ATOM 798 N N . VAL A 1 104 ? 20.726 -1.050 -14.243 1.00 76.50 104 VAL A N 1
ATOM 799 C CA . VAL A 1 104 ? 20.216 -2.235 -14.941 1.00 76.50 104 VAL A CA 1
ATOM 800 C C . VAL A 1 104 ? 18.951 -1.856 -15.689 1.00 76.50 104 VAL A C 1
ATOM 802 O O . VAL A 1 104 ? 18.038 -1.258 -15.125 1.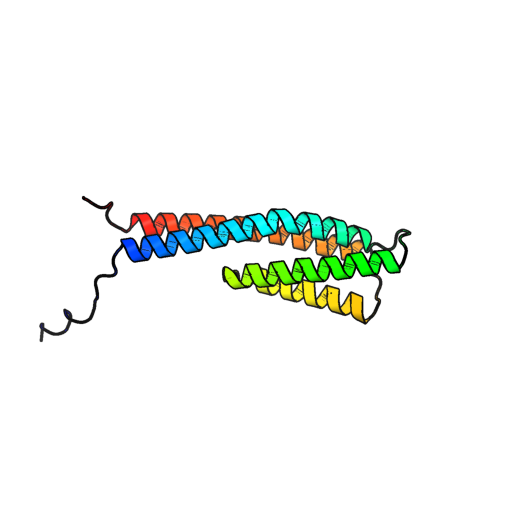00 76.50 104 VAL A O 1
ATOM 805 N N . LEU A 1 105 ? 18.866 -2.253 -16.954 1.00 75.69 105 LEU A N 1
ATOM 806 C CA . LEU A 1 105 ? 17.625 -2.147 -17.704 1.00 75.69 105 LEU A CA 1
ATOM 807 C C . LEU A 1 105 ? 16.713 -3.324 -17.349 1.00 75.69 105 LEU A C 1
ATOM 809 O O . LEU A 1 105 ? 17.106 -4.489 -17.441 1.00 75.69 105 LEU A O 1
ATOM 813 N N . LEU A 1 106 ? 15.481 -3.027 -16.941 1.00 79.69 106 LEU A N 1
ATOM 814 C CA . LEU A 1 106 ? 14.475 -4.056 -16.716 1.00 79.69 106 LEU A CA 1
ATOM 815 C C . LEU A 1 106 ? 13.843 -4.456 -18.050 1.00 79.69 106 LEU A C 1
ATOM 817 O O . LEU A 1 106 ? 13.329 -3.615 -18.786 1.00 79.69 106 LEU A O 1
ATOM 821 N N . ALA A 1 107 ? 13.821 -5.758 -18.332 1.00 84.75 107 ALA A N 1
ATOM 822 C CA . ALA A 1 107 ? 13.032 -6.293 -19.436 1.00 84.75 107 ALA A CA 1
ATOM 823 C C . ALA A 1 107 ? 11.550 -5.906 -19.274 1.00 84.75 107 ALA A C 1
ATOM 825 O O . ALA A 1 107 ? 11.018 -5.932 -18.159 1.00 84.75 107 ALA A O 1
ATOM 826 N N . ALA A 1 108 ? 10.863 -5.606 -20.381 1.00 84.94 108 ALA A N 1
ATOM 827 C CA . ALA A 1 108 ? 9.465 -5.165 -20.361 1.00 84.94 108 ALA A CA 1
ATOM 828 C C . ALA A 1 108 ? 8.536 -6.150 -19.621 1.00 84.94 108 ALA A C 1
ATOM 830 O O . ALA A 1 108 ? 7.677 -5.731 -18.849 1.00 84.94 108 ALA A O 1
ATOM 831 N N . THR A 1 109 ? 8.770 -7.458 -19.764 1.00 88.38 109 THR A N 1
ATOM 832 C CA . THR A 1 109 ? 8.025 -8.517 -19.056 1.00 88.38 109 THR A CA 1
ATOM 833 C C . THR A 1 109 ? 8.180 -8.447 -17.534 1.00 88.38 109 THR A C 1
ATOM 835 O O . THR A 1 109 ? 7.226 -8.708 -16.796 1.00 88.38 109 THR A O 1
ATOM 838 N N . ARG A 1 110 ? 9.359 -8.048 -17.037 1.00 89.12 110 ARG A N 1
ATOM 839 C CA . ARG A 1 110 ? 9.607 -7.854 -15.600 1.00 89.12 110 ARG A CA 1
ATOM 840 C C . ARG A 1 110 ? 8.890 -6.613 -15.087 1.00 89.12 110 ARG A C 1
ATOM 842 O O . ARG A 1 110 ? 8.278 -6.678 -14.026 1.00 89.12 110 ARG A O 1
ATOM 849 N N . VAL A 1 111 ? 8.919 -5.520 -15.852 1.00 89.38 111 VAL A N 1
ATOM 850 C CA . VAL A 1 111 ? 8.177 -4.292 -15.522 1.00 89.38 111 VAL A CA 1
ATOM 851 C C . VAL A 1 111 ? 6.679 -4.585 -15.409 1.00 89.38 111 VAL A C 1
ATOM 853 O O . VAL A 1 111 ? 6.068 -4.230 -14.403 1.00 89.38 111 VAL A O 1
ATOM 856 N N . GLU A 1 112 ? 6.098 -5.300 -16.375 1.00 91.62 112 GLU A N 1
ATOM 857 C CA . GLU A 1 112 ? 4.678 -5.673 -16.323 1.00 91.62 112 GLU A CA 1
ATOM 858 C C . GLU A 1 112 ? 4.358 -6.632 -15.171 1.00 91.62 112 GLU A C 1
ATOM 860 O O . GLU A 1 112 ? 3.339 -6.478 -14.506 1.00 91.62 112 GLU A O 1
ATOM 865 N N . SER A 1 113 ? 5.259 -7.563 -14.848 1.00 93.19 113 SER A N 1
ATOM 866 C CA . SER A 1 113 ? 5.089 -8.450 -13.689 1.00 93.19 113 SER A CA 1
ATOM 867 C C . SER A 1 113 ? 5.074 -7.699 -12.354 1.00 93.19 113 SER A C 1
ATOM 869 O O . SER A 1 113 ? 4.370 -8.100 -11.424 1.00 93.19 113 SER A O 1
ATOM 871 N N . VAL A 1 114 ? 5.870 -6.632 -12.227 1.00 93.06 114 VAL A N 1
ATOM 872 C CA . VAL A 1 114 ? 5.874 -5.780 -11.029 1.00 93.06 114 VAL A CA 1
ATOM 873 C C . VAL A 1 114 ? 4.606 -4.934 -10.976 1.00 93.06 114 VAL A C 1
ATOM 875 O O . VAL A 1 114 ? 3.968 -4.878 -9.927 1.00 93.06 114 VAL A O 1
ATOM 878 N N . LYS A 1 115 ? 4.189 -4.354 -12.107 1.00 94.06 115 LYS A N 1
ATOM 879 C CA . LYS A 1 115 ? 2.915 -3.634 -12.224 1.00 94.06 115 LYS A CA 1
ATOM 880 C C . LYS A 1 115 ? 1.737 -4.525 -11.821 1.00 94.06 115 LYS A C 1
ATOM 882 O O . LYS A 1 115 ? 0.976 -4.153 -10.936 1.00 94.06 115 LYS A O 1
ATOM 887 N N . ALA A 1 116 ? 1.630 -5.732 -12.371 1.00 95.31 116 ALA A N 1
ATOM 888 C CA . ALA A 1 116 ? 0.567 -6.675 -12.020 1.00 95.31 116 ALA A CA 1
ATOM 889 C C . ALA A 1 116 ? 0.516 -6.963 -10.508 1.00 95.31 116 ALA A C 1
ATOM 891 O O . ALA A 1 116 ? -0.552 -6.900 -9.901 1.00 95.31 116 ALA A O 1
ATOM 892 N N . ARG A 1 117 ? 1.672 -7.192 -9.870 1.00 95.62 117 ARG A N 1
ATOM 893 C CA . ARG A 1 117 ? 1.746 -7.378 -8.410 1.00 95.62 117 ARG A CA 1
ATOM 894 C C . ARG A 1 117 ? 1.337 -6.129 -7.629 1.00 95.62 117 ARG A C 1
ATOM 896 O O . ARG A 1 117 ? 0.649 -6.257 -6.623 1.00 95.62 117 ARG A O 1
ATOM 903 N N . LEU A 1 118 ? 1.725 -4.939 -8.085 1.00 95.19 118 LEU A N 1
ATOM 904 C CA . LEU A 1 118 ? 1.317 -3.675 -7.470 1.00 95.19 118 LEU A CA 1
ATOM 905 C C . LEU A 1 118 ? -0.204 -3.469 -7.560 1.00 95.19 118 LEU A C 1
ATOM 907 O O . LEU A 1 118 ? -0.817 -3.034 -6.589 1.00 95.19 118 LEU A O 1
ATOM 911 N N . HIS A 1 119 ? -0.829 -3.838 -8.682 1.00 94.81 119 HIS A N 1
ATOM 912 C CA . HIS A 1 119 ? -2.287 -3.801 -8.823 1.00 94.81 119 HIS A CA 1
ATOM 913 C C . HIS A 1 119 ? -2.986 -4.757 -7.851 1.00 94.81 119 HIS A C 1
ATOM 915 O O . HIS A 1 119 ? -3.908 -4.348 -7.145 1.00 94.81 119 HIS A O 1
ATOM 921 N N . VAL A 1 120 ? -2.513 -6.007 -7.772 1.00 96.44 120 VAL A N 1
ATOM 922 C CA . VAL A 1 120 ? -3.024 -7.000 -6.813 1.00 96.44 120 VAL A CA 1
ATOM 923 C C . VAL A 1 120 ? -2.887 -6.487 -5.380 1.00 96.44 120 VAL A C 1
ATOM 925 O O . VAL A 1 120 ? -3.836 -6.586 -4.607 1.00 96.44 120 VAL A O 1
ATOM 928 N N . MET A 1 121 ? -1.750 -5.875 -5.036 1.00 96.69 121 MET A N 1
ATOM 929 C CA . MET A 1 121 ? -1.541 -5.285 -3.714 1.00 96.69 121 MET A CA 1
ATOM 930 C C . MET A 1 121 ? -2.525 -4.145 -3.421 1.00 96.69 121 MET A C 1
ATOM 932 O O . MET A 1 121 ? -3.078 -4.094 -2.328 1.00 96.69 121 MET A O 1
ATOM 936 N N . GLY A 1 122 ? -2.815 -3.273 -4.392 1.00 95.19 122 GLY A N 1
ATOM 937 C CA . GLY A 1 122 ? -3.853 -2.247 -4.233 1.00 95.19 122 GLY A CA 1
ATOM 938 C C . GLY A 1 122 ? -5.235 -2.846 -3.937 1.00 95.19 122 GLY A C 1
ATOM 939 O O . GLY A 1 122 ? -5.964 -2.342 -3.087 1.00 95.19 122 GLY A O 1
ATOM 940 N N . GLY A 1 123 ? -5.576 -3.967 -4.584 1.00 95.62 123 GLY A N 1
ATOM 941 C CA . GLY A 1 123 ? -6.787 -4.734 -4.273 1.00 95.62 123 GLY A CA 1
ATOM 942 C C . GLY A 1 123 ? -6.779 -5.335 -2.864 1.00 95.62 123 GLY A C 1
ATOM 943 O O . GLY A 1 123 ? -7.771 -5.215 -2.147 1.00 95.62 123 GLY A O 1
ATOM 944 N N . ALA A 1 124 ? -5.656 -5.920 -2.443 1.00 96.88 124 ALA A N 1
ATOM 945 C CA . ALA A 1 124 ? -5.498 -6.485 -1.103 1.00 96.88 124 ALA A CA 1
ATOM 946 C C . ALA A 1 124 ? -5.630 -5.419 -0.003 1.00 96.88 124 ALA A C 1
ATOM 948 O O . ALA A 1 124 ? -6.263 -5.668 1.018 1.00 96.88 124 ALA A O 1
ATOM 949 N N . ILE A 1 125 ? -5.094 -4.214 -0.226 1.00 97.25 125 ILE A N 1
ATOM 950 C CA . ILE A 1 125 ? -5.232 -3.093 0.712 1.00 97.25 125 ILE A CA 1
ATOM 951 C C . ILE A 1 125 ? -6.694 -2.648 0.826 1.00 97.25 125 ILE A C 1
ATOM 953 O O . ILE A 1 125 ? -7.180 -2.501 1.942 1.00 97.25 12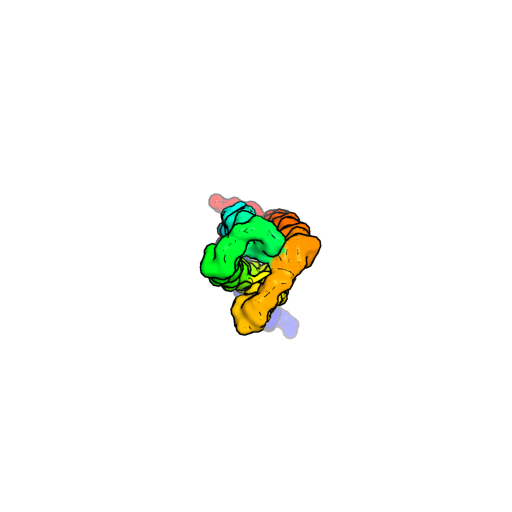5 ILE A O 1
ATOM 957 N N . ARG A 1 126 ? -7.424 -2.511 -0.292 1.00 96.19 126 ARG A N 1
ATOM 958 C CA . ARG A 1 126 ? -8.872 -2.217 -0.267 1.00 96.19 126 ARG A CA 1
ATOM 959 C C . ARG A 1 126 ? -9.650 -3.235 0.565 1.00 96.19 126 ARG A C 1
ATOM 961 O O . ARG A 1 126 ? -10.441 -2.855 1.419 1.00 96.19 126 ARG A O 1
ATOM 968 N N . GLN A 1 127 ? -9.399 -4.523 0.340 1.00 96.75 127 GLN A N 1
ATOM 969 C CA . GLN A 1 127 ? -10.054 -5.591 1.099 1.00 96.75 127 GLN A CA 1
ATOM 970 C C . GLN A 1 127 ? -9.700 -5.547 2.587 1.00 96.75 127 GLN A C 1
ATOM 972 O O . GLN A 1 127 ? -10.568 -5.762 3.427 1.00 96.75 127 GLN A O 1
ATOM 977 N N . TRP A 1 128 ? -8.442 -5.252 2.914 1.00 97.00 128 TRP A N 1
ATOM 978 C CA . TRP A 1 128 ? -7.995 -5.106 4.294 1.00 97.00 128 TRP A CA 1
ATOM 979 C C . TRP A 1 128 ? -8.698 -3.946 5.013 1.00 97.00 128 TRP A C 1
ATOM 981 O O . TRP A 1 128 ? -9.195 -4.160 6.117 1.00 97.00 128 TRP A O 1
ATOM 991 N N . VAL A 1 129 ? -8.818 -2.772 4.378 1.00 96.62 129 VAL A N 1
ATOM 992 C CA . VAL A 1 129 ? -9.552 -1.623 4.947 1.00 96.62 129 VAL A CA 1
ATOM 993 C C . VAL A 1 129 ? -11.022 -1.975 5.177 1.00 96.62 129 VAL A C 1
ATOM 995 O O . VAL A 1 129 ? -11.555 -1.709 6.252 1.00 96.62 129 VAL A O 1
ATOM 998 N N . GLU A 1 130 ? -11.682 -2.624 4.212 1.00 96.31 130 GLU A N 1
ATOM 999 C CA . GLU A 1 130 ? -13.085 -3.023 4.390 1.00 96.31 130 GLU A CA 1
ATOM 1000 C C . GLU A 1 130 ? -13.274 -4.059 5.494 1.00 96.31 130 GLU A C 1
ATOM 1002 O O . GLU A 1 130 ? -14.220 -3.977 6.278 1.00 96.31 130 GLU A O 1
ATOM 1007 N N . HIS A 1 131 ? -12.355 -5.018 5.602 1.00 95.69 131 HIS A N 1
ATOM 1008 C CA . HIS A 1 131 ? -12.386 -5.980 6.692 1.00 95.69 131 HIS A CA 1
ATOM 1009 C C . HIS A 1 131 ? -12.208 -5.291 8.050 1.00 95.69 131 HIS A C 1
ATOM 1011 O O . HIS A 1 131 ? -12.967 -5.569 8.978 1.00 95.69 131 HIS A O 1
ATOM 1017 N N . GLY A 1 132 ? -11.264 -4.350 8.151 1.00 94.19 132 GLY A N 1
ATOM 1018 C CA . GLY A 1 132 ? -11.064 -3.531 9.345 1.00 94.19 132 GLY A CA 1
ATOM 1019 C C . GLY A 1 132 ? -12.319 -2.739 9.712 1.00 94.19 132 GLY A C 1
ATOM 1020 O O . GLY A 1 132 ? -12.754 -2.768 10.864 1.00 94.19 132 GLY A O 1
ATOM 1021 N N . ARG A 1 133 ? -12.966 -2.096 8.731 1.00 94.31 133 ARG A N 1
ATOM 1022 C CA . ARG A 1 133 ? -14.217 -1.352 8.943 1.00 94.31 133 ARG A CA 1
ATOM 1023 C C . ARG A 1 133 ? -15.322 -2.259 9.480 1.00 94.31 133 ARG A C 1
ATOM 1025 O O . ARG A 1 133 ? -15.968 -1.906 10.465 1.00 94.31 133 ARG A O 1
ATOM 1032 N N . ALA A 1 134 ? -15.516 -3.432 8.876 1.00 94.94 134 ALA A N 1
ATOM 1033 C CA . ALA A 1 134 ? -16.524 -4.394 9.314 1.00 94.94 134 ALA A CA 1
ATOM 1034 C C . ALA A 1 134 ? -16.270 -4.895 10.747 1.00 94.94 134 ALA A C 1
ATOM 1036 O O . ALA A 1 134 ? -17.202 -4.971 11.547 1.00 94.94 134 ALA A O 1
ATOM 1037 N N . GLN A 1 135 ? -15.012 -5.185 11.098 1.00 93.25 135 GLN A N 1
ATOM 1038 C CA . GLN A 1 135 ? -14.635 -5.580 12.458 1.00 93.25 135 GLN A CA 1
ATOM 1039 C C . GLN A 1 135 ? -14.922 -4.472 13.475 1.00 93.25 135 GLN A C 1
ATOM 1041 O O . GLN A 1 135 ? -15.518 -4.740 14.515 1.00 93.25 135 GLN A O 1
ATOM 1046 N N . ARG A 1 136 ? -14.542 -3.224 13.175 1.00 93.44 136 ARG A N 1
ATOM 1047 C CA . ARG A 1 136 ? -14.791 -2.084 14.069 1.00 93.44 136 ARG A CA 1
ATOM 1048 C C . ARG A 1 136 ? -16.281 -1.820 14.255 1.00 93.44 136 ARG A C 1
ATOM 1050 O O . ARG A 1 136 ? -16.711 -1.646 15.386 1.00 93.44 136 ARG A O 1
ATOM 1057 N N . ALA A 1 137 ? -17.074 -1.902 13.186 1.00 91.06 137 ALA A N 1
ATOM 1058 C CA . ALA A 1 137 ? -18.528 -1.785 13.275 1.00 91.06 137 ALA A CA 1
ATOM 1059 C C . ALA A 1 137 ? -19.158 -2.898 14.133 1.00 91.06 137 ALA A C 1
ATOM 1061 O O . ALA A 1 137 ? -20.133 -2.649 14.838 1.00 91.06 137 ALA A O 1
ATOM 1062 N N . ALA A 1 138 ? -18.615 -4.119 14.091 1.00 91.81 138 ALA A N 1
ATOM 1063 C CA . ALA A 1 138 ? -19.057 -5.210 14.958 1.00 91.81 138 ALA A CA 1
ATOM 1064 C C . ALA A 1 138 ? -18.667 -4.978 16.428 1.00 91.81 138 ALA A C 1
ATOM 1066 O O . ALA A 1 138 ? -19.460 -5.278 17.315 1.00 91.81 138 ALA A O 1
ATOM 1067 N N . ILE A 1 139 ? -17.481 -4.416 16.692 1.00 88.19 139 ILE A N 1
ATOM 1068 C CA . ILE A 1 139 ? -17.043 -4.037 18.045 1.00 88.19 139 ILE A CA 1
ATOM 1069 C C . ILE A 1 139 ? -17.915 -2.902 18.595 1.00 88.19 139 ILE A C 1
ATOM 1071 O O . ILE A 1 139 ? -18.353 -2.984 19.739 1.00 88.19 139 ILE A O 1
ATOM 1075 N N . ASP A 1 140 ? -18.222 -1.886 17.787 1.00 86.25 140 ASP A N 1
ATOM 1076 C CA . ASP A 1 140 ? -19.062 -0.756 18.198 1.00 86.25 140 ASP A CA 1
ATOM 1077 C C . ASP A 1 140 ? -20.463 -1.199 18.644 1.00 86.25 140 ASP A C 1
ATOM 1079 O O . ASP A 1 140 ? -21.014 -0.640 19.591 1.00 86.25 140 ASP A O 1
ATOM 1083 N N . GLN A 1 141 ? -21.015 -2.247 18.023 1.00 87.44 141 GLN A N 1
ATOM 1084 C CA . GLN A 1 141 ? -22.308 -2.836 18.400 1.00 87.44 141 GLN A CA 1
ATOM 1085 C C . GLN A 1 141 ? -22.299 -3.530 19.771 1.00 87.44 141 GLN A C 1
ATOM 1087 O O . GLN A 1 141 ? -23.367 -3.785 20.327 1.00 87.44 141 GLN A O 1
ATOM 1092 N N . LEU A 1 142 ? -21.123 -3.852 20.323 1.00 85.81 142 LEU A N 1
ATOM 1093 C CA . LEU A 1 142 ? -21.005 -4.453 21.655 1.00 85.81 142 LEU A CA 1
ATOM 1094 C C . LEU A 1 142 ? -21.183 -3.422 22.774 1.00 85.81 142 LEU A C 1
ATOM 1096 O O . LEU A 1 142 ? -21.431 -3.805 23.921 1.00 85.81 142 LEU A O 1
ATOM 1100 N N . PHE A 1 143 ? -21.070 -2.128 22.466 1.00 80.94 143 PHE A N 1
ATOM 1101 C CA . PHE A 1 143 ? -21.316 -1.074 23.438 1.00 80.94 143 PHE A CA 1
ATOM 1102 C C . PHE A 1 143 ? -22.807 -0.728 23.470 1.00 80.94 143 PHE A C 1
ATOM 1104 O O . PHE A 1 143 ? -23.432 -0.580 22.418 1.00 80.94 143 PHE A O 1
ATOM 1111 N N . PRO A 1 144 ? -23.409 -0.587 24.665 1.00 68.00 144 PRO A N 1
ATOM 1112 C CA . PRO A 1 144 ? -24.791 -0.157 24.761 1.00 68.00 144 PRO A CA 1
ATOM 1113 C C . PRO A 1 144 ? -24.933 1.200 24.072 1.00 68.00 144 PRO A C 1
ATOM 1115 O O . PRO A 1 144 ? -24.201 2.133 24.402 1.00 68.00 144 PRO A O 1
ATOM 1118 N N . ALA A 1 145 ? -25.874 1.304 23.127 1.00 60.06 145 ALA A N 1
ATOM 1119 C CA . ALA A 1 145 ? -26.275 2.585 22.558 1.00 60.06 145 ALA A CA 1
ATOM 1120 C C . ALA A 1 145 ? -26.558 3.530 23.728 1.00 60.06 145 ALA A C 1
ATOM 1122 O O . ALA A 1 145 ? -27.408 3.221 24.569 1.00 60.06 145 ALA A O 1
ATOM 1123 N N . GLY A 1 146 ? -25.777 4.606 23.837 1.00 49.88 146 GLY A N 1
ATOM 1124 C CA . GLY A 1 146 ? -25.854 5.528 24.961 1.00 49.88 146 GLY A CA 1
ATOM 1125 C C . GLY A 1 146 ? -27.304 5.933 25.203 1.00 49.88 146 GLY A C 1
ATOM 1126 O O . GLY A 1 146 ? -27.922 6.589 24.371 1.00 49.88 146 GLY A O 1
ATOM 1127 N N . ARG A 1 147 ? -27.868 5.510 26.338 1.00 39.38 147 ARG A N 1
ATOM 1128 C CA . ARG A 1 147 ? -29.021 6.188 26.923 1.00 39.38 147 ARG A CA 1
ATOM 1129 C C . ARG A 1 147 ? -28.485 7.438 27.609 1.00 39.38 147 ARG A C 1
ATOM 1131 O O . ARG A 1 147 ? -28.076 7.346 28.763 1.00 39.38 147 ARG A O 1
ATOM 1138 N N . SER A 1 148 ? -28.506 8.561 26.902 1.00 35.28 148 SER A N 1
ATOM 1139 C CA . SER A 1 148 ? -28.738 9.901 27.461 1.00 35.28 148 SER A CA 1
ATOM 1140 C C . SER A 1 148 ? -28.941 10.893 26.329 1.00 35.28 148 SER A C 1
ATOM 1142 O O . SER A 1 148 ? -27.967 11.081 25.566 1.00 35.28 148 SER A O 1
#

Secondary structure (DSSP, 8-state):
--SSSTTS-----HHHHHHHHHHHHHHHHHHHHHHHHHHHHHHHHHHTTSSSS--HHHHHHHHHHHHHHHHHHHHHHHHTT-HHHHHHHHHHHHHHHHHHHHTPPPPHHHHHHHHHHHHHHHHHHHHHHHHHHHHHHHHHTTSPP---

Foldseek 3Di:
DPPPVPPPDPPPPLVVLLVVLVVLLVLLVVLLVLLVVLLVLLLVLLQLLEPDDDDLVSNLVSLVVNLVSLVVNLVSCVVSVVVVSNVLSVVVNVVSVCCNVVVDRDHPVVSVVNSVVSVVVSVVSVVVSVVSVVVSVVVSVVDPPDDD

Radius of gyration: 22.04 Å; Cα contacts (8 Å, |Δi|>4): 97; chains: 1; bounding box: 52×24×78 Å

Nearest PDB structures (foldseek):
  1i5n-assembly3_C  TM=6.996E-01  e=7.669E-02  Salmonella enterica subsp. enterica serovar Typhimurium
  7t2y-assembly1_A  TM=6.844E-01  e=8.521E-02  synthetic construct
  6ff6-assembly1_A-2  TM=7.854E-01  e=4.853E-01  synthetic construct
  6rz8-assembly1_A  TM=5.151E-01  e=1.128E+00  Homo sapiens